Protein AF-A0A2U3BC05-F1 (afdb_monomer_lite)

pLDDT: mean 83.93, std 14.95, range [38.31, 96.31]

Radius of gyration: 16.84 Å; chains: 1; bounding box: 31×33×59 Å

Secondary structure (DSSP, 8-state):
-----HHHHHHHHHHHHHHHHHHHHHHHHHHHHHHIIIII--HHHHHHHHHHHHHHTT-SS---HHHHHHTTHHHHHHHHHHTT-HHHHHHHHHHHHTT-

Structure (mmCIF, N/CA/C/O backbone):
data_AF-A0A2U3BC05-F1
#
_entry.id   AF-A0A2U3BC05-F1
#
loop_
_atom_site.group_PDB
_atom_site.id
_atom_site.type_symbol
_atom_site.label_atom_id
_atom_site.label_alt_id
_atom_site.label_comp_id
_atom_site.label_asym_id
_atom_site.label_entity_id
_atom_site.label_seq_id
_atom_site.pdbx_PDB_ins_code
_atom_site.Cartn_x
_atom_site.Cartn_y
_atom_site.Cartn_z
_atom_site.occupancy
_atom_site.B_iso_or_equiv
_atom_site.auth_seq_id
_atom_site.auth_comp_id
_atom_site.auth_asym_id
_atom_site.auth_atom_id
_atom_site.pdbx_PDB_model_num
ATOM 1 N N . MET A 1 1 ? 0.362 -23.581 -45.652 1.00 38.31 1 MET A N 1
ATOM 2 C CA . MET A 1 1 ? 1.208 -23.904 -44.485 1.00 38.31 1 MET A CA 1
ATOM 3 C C . MET A 1 1 ? 1.647 -22.587 -43.857 1.00 38.31 1 MET A C 1
ATOM 5 O O . MET A 1 1 ? 2.593 -21.985 -44.340 1.00 38.31 1 MET A O 1
ATOM 9 N N . GLY A 1 2 ? 0.896 -22.072 -42.884 1.00 47.66 2 GLY A N 1
ATOM 10 C CA . GLY A 1 2 ? 1.316 -20.916 -42.089 1.00 47.66 2 GLY A CA 1
ATOM 11 C C . GLY A 1 2 ? 1.863 -21.443 -40.773 1.00 47.66 2 GLY A C 1
ATOM 12 O O . GLY A 1 2 ? 1.099 -22.002 -39.993 1.00 47.66 2 GLY A O 1
ATOM 13 N N . SER A 1 3 ? 3.175 -21.349 -40.566 1.00 48.12 3 SER A N 1
ATOM 14 C CA . SER A 1 3 ? 3.774 -21.633 -39.262 1.00 48.12 3 SER A CA 1
ATOM 15 C C . SER A 1 3 ? 3.323 -20.528 -38.311 1.00 48.12 3 SER A C 1
ATOM 17 O O . SER A 1 3 ? 3.776 -19.394 -38.434 1.00 48.12 3 SER A O 1
ATOM 19 N N . VAL A 1 4 ? 2.385 -20.836 -37.415 1.00 57.19 4 VAL A N 1
ATOM 20 C CA . VAL A 1 4 ? 2.051 -19.952 -36.296 1.00 57.19 4 VAL A CA 1
ATOM 21 C C . VAL A 1 4 ? 3.216 -20.041 -35.319 1.00 57.19 4 VAL A C 1
ATOM 23 O O . VAL A 1 4 ? 3.547 -21.122 -34.833 1.00 57.19 4 VAL A O 1
ATOM 26 N N . ASP A 1 5 ? 3.895 -18.921 -35.097 1.00 54.44 5 ASP A N 1
ATOM 27 C CA . ASP A 1 5 ? 5.056 -18.850 -34.217 1.00 54.44 5 ASP A CA 1
ATOM 28 C C . ASP A 1 5 ? 4.582 -18.793 -32.754 1.00 54.44 5 ASP A C 1
ATOM 30 O O . ASP A 1 5 ? 4.402 -17.732 -32.157 1.00 54.44 5 ASP A O 1
ATOM 34 N N . TYR A 1 6 ? 4.303 -19.968 -32.181 1.00 53.84 6 TYR A N 1
ATOM 35 C CA . TYR A 1 6 ? 3.784 -20.126 -30.814 1.00 53.84 6 TYR A CA 1
ATOM 36 C C . TYR A 1 6 ? 4.709 -19.539 -29.732 1.00 53.84 6 TYR A C 1
ATOM 38 O O . TYR A 1 6 ? 4.258 -19.251 -28.623 1.00 53.84 6 TYR A O 1
ATOM 46 N N . ARG A 1 7 ? 5.999 -19.334 -30.036 1.00 55.25 7 ARG A N 1
ATOM 47 C CA . ARG A 1 7 ? 6.968 -18.739 -29.100 1.00 55.25 7 ARG A CA 1
ATOM 48 C C . ARG A 1 7 ? 6.679 -17.274 -28.811 1.00 55.25 7 ARG A C 1
ATOM 50 O O . ARG A 1 7 ? 6.850 -16.839 -27.678 1.00 55.25 7 ARG A O 1
ATOM 57 N N . THR A 1 8 ? 6.219 -16.538 -29.812 1.00 58.41 8 THR A N 1
ATOM 58 C CA . THR A 1 8 ? 5.966 -15.105 -29.694 1.00 58.41 8 THR A CA 1
ATOM 59 C C . THR A 1 8 ? 4.686 -14.848 -28.893 1.00 58.41 8 THR A C 1
ATOM 61 O O . THR A 1 8 ? 4.698 -14.028 -27.983 1.00 58.41 8 THR A O 1
ATOM 64 N N . SER A 1 9 ? 3.626 -15.633 -29.127 1.00 58.03 9 SER A N 1
ATOM 65 C CA . SER A 1 9 ? 2.358 -15.531 -28.380 1.00 58.03 9 SER A CA 1
ATOM 66 C C . SER A 1 9 ? 2.538 -15.783 -26.876 1.00 58.03 9 SER A C 1
ATOM 68 O O . SER A 1 9 ? 2.052 -15.007 -26.062 1.00 58.03 9 SER A O 1
ATOM 70 N N . SER A 1 10 ? 3.323 -16.802 -26.505 1.00 61.00 10 SER A N 1
ATOM 71 C CA . SER A 1 10 ? 3.566 -17.150 -25.097 1.00 61.00 10 SER A CA 1
ATOM 72 C C . SER A 1 10 ? 4.399 -16.108 -24.336 1.00 61.00 10 SER A C 1
ATOM 74 O O . SER A 1 10 ? 4.226 -15.951 -23.130 1.00 61.00 10 SER A O 1
ATOM 76 N N . LEU A 1 11 ? 5.316 -15.409 -25.013 1.00 62.72 11 LEU A N 1
ATOM 77 C CA . LEU A 1 11 ? 6.099 -14.317 -24.422 1.00 62.72 11 LEU A CA 1
ATOM 78 C C . LEU A 1 11 ? 5.248 -13.059 -24.217 1.00 62.72 11 LEU A C 1
ATOM 80 O O . LEU A 1 11 ? 5.374 -12.411 -23.183 1.00 62.72 11 LEU A O 1
ATOM 84 N N . PHE A 1 12 ? 4.369 -12.742 -25.171 1.00 61.53 12 PHE A N 1
ATOM 85 C CA . PHE A 1 12 ? 3.441 -11.619 -25.046 1.00 61.53 12 PHE A CA 1
ATOM 86 C C . PHE A 1 12 ? 2.449 -11.817 -23.901 1.00 61.53 12 PHE A C 1
ATOM 88 O O . PHE A 1 12 ? 2.311 -10.922 -23.076 1.00 61.53 12 PHE A O 1
ATOM 95 N N . GLU A 1 13 ? 1.841 -13.000 -23.795 1.00 63.28 13 GLU A N 1
ATOM 96 C CA . GLU A 1 13 ? 0.928 -13.309 -22.691 1.00 63.28 13 GLU A CA 1
ATOM 97 C C . GLU A 1 13 ? 1.647 -13.206 -21.341 1.00 63.28 13 GLU A C 1
ATOM 99 O O . GLU A 1 13 ? 1.171 -12.509 -20.453 1.00 63.28 13 GLU A O 1
ATOM 104 N N . LYS A 1 14 ? 2.831 -13.818 -21.189 1.00 62.59 14 LYS A N 1
ATOM 105 C CA . LYS A 1 14 ? 3.597 -13.766 -19.930 1.00 62.59 14 LYS A CA 1
ATOM 106 C C . LYS A 1 14 ? 3.959 -12.347 -19.494 1.00 62.59 14 LYS A C 1
ATOM 108 O O . LYS A 1 14 ? 3.859 -12.052 -18.308 1.00 62.59 14 LYS A O 1
ATOM 113 N N . ASN A 1 15 ? 4.360 -11.490 -20.431 1.00 67.50 15 ASN A N 1
ATOM 114 C CA . ASN A 1 15 ? 4.675 -10.097 -20.122 1.00 67.50 15 ASN A CA 1
ATOM 115 C C . ASN A 1 15 ? 3.415 -9.320 -19.717 1.00 67.50 15 ASN A C 1
ATOM 117 O O . ASN A 1 15 ? 3.453 -8.574 -18.749 1.00 67.50 15 ASN A O 1
ATOM 121 N N . GLU 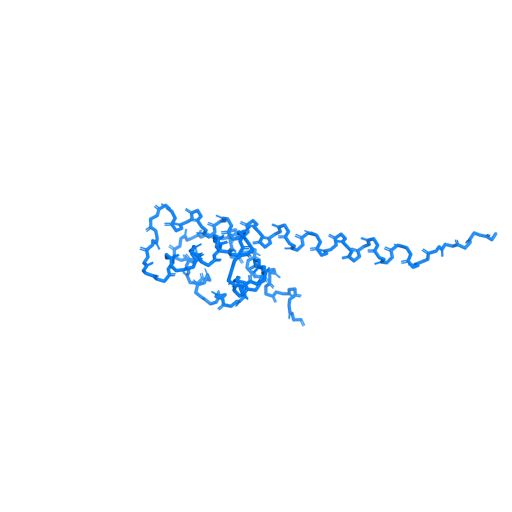A 1 16 ? 2.284 -9.549 -20.391 1.00 65.25 16 GLU A N 1
ATOM 122 C CA . GLU A 1 16 ? 1.009 -8.904 -20.054 1.00 65.25 16 GLU A CA 1
ATOM 123 C C . GLU A 1 16 ? 0.486 -9.324 -18.670 1.00 65.25 16 GLU A C 1
ATOM 125 O O . GLU A 1 16 ? -0.058 -8.499 -17.940 1.00 65.25 16 GLU A O 1
ATOM 130 N N . TYR A 1 17 ? 0.666 -10.593 -18.286 1.00 61.34 17 TYR A N 1
ATOM 131 C CA . TYR A 1 17 ? 0.365 -11.057 -16.928 1.00 61.34 17 TYR A CA 1
ATOM 132 C C . TYR A 1 17 ? 1.255 -10.359 -15.894 1.00 61.34 17 TYR A C 1
ATOM 134 O O . TYR A 1 17 ? 0.738 -9.726 -14.980 1.00 61.34 17 TYR A O 1
ATOM 142 N N . GLN A 1 18 ? 2.574 -10.375 -16.095 1.00 68.75 18 GLN A N 1
ATOM 143 C CA . GLN A 1 18 ? 3.522 -9.780 -15.153 1.00 68.75 18 GLN A CA 1
ATOM 144 C C . GLN A 1 18 ? 3.346 -8.255 -15.002 1.00 68.75 18 GLN A C 1
ATOM 146 O O . GLN A 1 18 ? 3.519 -7.714 -13.908 1.00 68.75 18 GLN A O 1
ATOM 151 N N . ASP A 1 19 ? 2.976 -7.559 -16.081 1.00 73.94 19 ASP A N 1
ATOM 152 C CA . ASP A 1 19 ? 2.68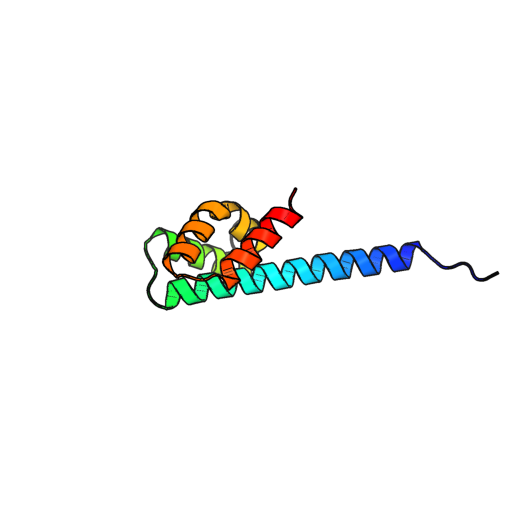8 -6.123 -16.053 1.00 73.94 19 ASP A CA 1
ATOM 153 C C . ASP A 1 19 ? 1.395 -5.813 -15.279 1.00 73.94 19 ASP A C 1
ATOM 155 O O . ASP A 1 19 ? 1.368 -4.860 -14.495 1.00 73.94 19 ASP A O 1
ATOM 159 N N . ARG A 1 20 ? 0.347 -6.638 -15.433 1.00 74.62 20 ARG A N 1
ATOM 160 C CA . ARG A 1 20 ? -0.905 -6.494 -14.670 1.00 74.62 20 ARG A CA 1
ATOM 161 C C . ARG A 1 20 ? -0.708 -6.729 -13.179 1.00 74.62 20 ARG A C 1
ATOM 163 O O . ARG A 1 20 ? -1.231 -5.956 -12.379 1.00 74.62 20 ARG A O 1
ATOM 170 N N . ASP A 1 21 ? 0.056 -7.749 -12.808 1.00 81.62 21 ASP A N 1
ATOM 171 C CA . ASP A 1 21 ? 0.315 -8.060 -11.400 1.00 81.62 21 ASP A CA 1
ATOM 172 C C . ASP A 1 21 ? 1.068 -6.901 -10.739 1.00 81.62 21 ASP A C 1
ATOM 174 O O . ASP A 1 21 ? 0.745 -6.467 -9.633 1.00 81.62 21 ASP A O 1
ATOM 178 N N . LYS A 1 22 ? 2.038 -6.316 -11.451 1.00 85.50 22 LYS A N 1
ATOM 179 C CA . LYS A 1 22 ? 2.761 -5.134 -10.978 1.00 85.50 22 LYS A CA 1
ATOM 180 C C . LYS A 1 22 ? 1.841 -3.929 -10.770 1.00 85.50 22 LYS A C 1
ATOM 182 O O . LYS A 1 22 ? 1.972 -3.252 -9.753 1.00 85.50 22 LYS A O 1
ATOM 187 N N . GLU A 1 23 ? 0.929 -3.658 -11.703 1.00 89.19 23 GLU A N 1
ATOM 188 C CA . GLU A 1 23 ? -0.037 -2.559 -11.578 1.00 89.19 23 GLU A CA 1
ATOM 189 C C . GLU A 1 23 ? -0.958 -2.751 -10.364 1.00 89.19 23 GLU A C 1
ATOM 191 O O . GLU A 1 23 ? -1.119 -1.829 -9.565 1.00 89.19 23 GLU A O 1
ATOM 196 N N . GLN A 1 24 ? -1.486 -3.962 -10.166 1.00 88.88 24 GLN A N 1
ATOM 197 C CA . GLN A 1 24 ? -2.341 -4.286 -9.017 1.00 88.88 24 GLN A CA 1
ATOM 198 C C . GLN A 1 24 ? -1.595 -4.174 -7.682 1.00 88.88 24 GLN A C 1
ATOM 200 O O . GLN A 1 24 ? -2.144 -3.658 -6.706 1.00 88.88 24 GLN A O 1
ATOM 205 N N . ASN A 1 25 ? -0.331 -4.604 -7.637 1.00 91.75 25 ASN A N 1
ATOM 206 C CA . ASN A 1 25 ? 0.519 -4.457 -6.457 1.00 91.75 25 ASN A CA 1
ATOM 207 C C . ASN A 1 25 ? 0.752 -2.977 -6.106 1.00 91.75 25 ASN A C 1
ATOM 209 O O . ASN A 1 25 ? 0.683 -2.596 -4.938 1.00 91.75 25 ASN A O 1
ATOM 213 N N . GLU A 1 26 ? 0.994 -2.118 -7.097 1.00 93.81 26 GLU A N 1
ATOM 214 C CA . GLU A 1 26 ? 1.134 -0.676 -6.857 1.00 93.81 26 GLU A CA 1
ATOM 215 C C . GLU A 1 26 ? -0.196 -0.030 -6.430 1.00 93.81 26 GLU A C 1
ATOM 217 O O . GLU A 1 26 ? -0.198 0.774 -5.496 1.00 93.81 26 GLU A O 1
ATOM 222 N N . GLU A 1 27 ? -1.332 -0.423 -7.022 1.00 92.88 27 GLU A N 1
ATOM 223 C CA . GLU A 1 27 ? -2.665 0.049 -6.607 1.00 92.88 27 GLU A CA 1
ATOM 224 C C . GLU A 1 27 ? -2.950 -0.310 -5.142 1.00 92.88 27 GLU A C 1
ATOM 226 O O . GLU A 1 27 ? -3.412 0.522 -4.351 1.00 92.88 27 GLU A O 1
ATOM 231 N N . MET A 1 28 ? -2.648 -1.549 -4.758 1.00 93.75 28 MET A N 1
ATOM 232 C CA . MET A 1 28 ? -2.823 -2.010 -3.390 1.00 93.75 28 MET A CA 1
ATOM 233 C C . MET A 1 28 ? -1.920 -1.247 -2.413 1.00 93.75 28 MET A C 1
ATOM 235 O O . MET A 1 28 ? -2.372 -0.837 -1.339 1.00 93.75 28 MET A O 1
ATOM 239 N N . LEU A 1 29 ? -0.663 -1.009 -2.792 1.00 95.56 29 LEU A N 1
ATOM 240 C CA . LEU A 1 29 ? 0.266 -0.212 -2.000 1.00 95.56 29 LEU A CA 1
ATOM 241 C C . LEU A 1 29 ? -0.247 1.224 -1.802 1.00 95.56 29 LEU A C 1
ATOM 243 O O . LEU A 1 29 ? -0.259 1.716 -0.672 1.00 95.56 29 LEU A O 1
ATOM 247 N N . ASP A 1 30 ? -0.735 1.874 -2.859 1.00 95.69 30 ASP A N 1
ATOM 248 C CA . ASP A 1 30 ? -1.301 3.226 -2.785 1.00 95.69 30 ASP A CA 1
ATOM 249 C C . ASP A 1 30 ? -2.554 3.287 -1.902 1.00 95.69 30 ASP A C 1
ATOM 251 O O . ASP A 1 30 ? -2.732 4.235 -1.130 1.00 95.69 30 ASP A O 1
ATOM 255 N N . ARG A 1 31 ? -3.408 2.260 -1.954 1.00 94.19 31 ARG A N 1
ATOM 256 C CA . ARG A 1 31 ? -4.583 2.141 -1.080 1.00 94.19 31 ARG A CA 1
ATOM 257 C C . ARG A 1 31 ? -4.192 2.074 0.394 1.00 94.19 31 ARG A C 1
ATOM 259 O O . ARG A 1 31 ? -4.768 2.801 1.204 1.00 94.19 31 ARG A O 1
ATOM 266 N N . ILE A 1 32 ? -3.200 1.252 0.738 1.00 94.19 32 ILE A N 1
ATOM 267 C CA . ILE A 1 32 ? -2.689 1.146 2.113 1.00 94.19 32 ILE A CA 1
ATOM 268 C C . ILE A 1 32 ? -2.118 2.492 2.565 1.00 94.19 32 ILE A C 1
ATOM 270 O O . ILE A 1 32 ? -2.499 2.985 3.626 1.00 94.19 32 ILE A O 1
ATOM 274 N N . ILE A 1 33 ? -1.272 3.128 1.746 1.00 95.06 33 ILE A N 1
ATOM 275 C CA . ILE A 1 33 ? -0.700 4.449 2.050 1.00 95.06 33 ILE A CA 1
ATOM 276 C C . ILE A 1 33 ? -1.811 5.484 2.280 1.00 95.06 33 ILE A C 1
ATOM 278 O O . ILE A 1 33 ? -1.755 6.232 3.254 1.00 95.06 33 ILE A O 1
ATOM 282 N N . SER A 1 34 ? -2.864 5.474 1.456 1.00 94.06 34 SER A N 1
ATOM 283 C CA . SER A 1 34 ? -4.004 6.383 1.609 1.00 94.06 34 SER A CA 1
ATOM 284 C C . SER A 1 34 ? -4.720 6.221 2.952 1.00 94.06 34 SER A C 1
ATOM 286 O O . SER A 1 34 ? -5.115 7.219 3.556 1.00 94.06 34 SER A O 1
ATOM 288 N N . HIS A 1 35 ? -4.898 4.990 3.437 1.00 92.50 35 HIS A N 1
ATOM 289 C CA . HIS A 1 35 ? -5.479 4.743 4.762 1.00 92.50 35 HIS A CA 1
ATOM 290 C C . HIS A 1 35 ? -4.556 5.202 5.888 1.00 92.50 35 HIS A C 1
ATOM 292 O O . HIS A 1 35 ? -5.024 5.826 6.840 1.00 92.50 35 HIS A O 1
ATOM 298 N N . ILE A 1 36 ? -3.246 4.963 5.761 1.00 93.44 36 ILE A N 1
ATOM 299 C CA . ILE A 1 36 ? -2.259 5.434 6.742 1.00 93.44 36 ILE A CA 1
ATOM 300 C C . ILE A 1 36 ? -2.336 6.963 6.862 1.00 93.44 36 ILE A C 1
ATOM 302 O O . ILE A 1 36 ? -2.467 7.481 7.974 1.00 93.44 36 ILE A O 1
ATOM 306 N N . ASP A 1 37 ? -2.363 7.671 5.728 1.00 91.25 37 ASP A N 1
ATOM 307 C CA . ASP A 1 37 ? -2.456 9.136 5.663 1.00 91.25 37 ASP A CA 1
ATOM 308 C C . ASP A 1 37 ? -3.763 9.696 6.246 1.00 91.25 37 ASP A C 1
ATOM 310 O O . ASP A 1 37 ? -3.782 10.806 6.780 1.00 91.25 37 ASP A O 1
ATOM 314 N N . LYS A 1 38 ? -4.867 8.943 6.161 1.00 88.00 38 LYS A N 1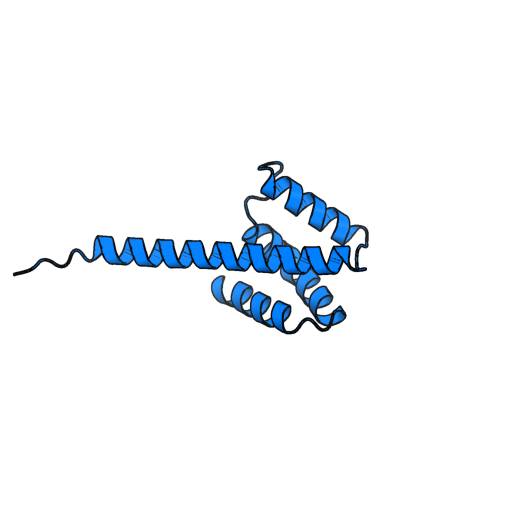
ATOM 315 C CA . LYS A 1 38 ? -6.200 9.380 6.612 1.00 88.00 38 LYS A CA 1
ATOM 316 C C . LYS A 1 38 ? -6.445 9.236 8.114 1.00 88.00 38 LYS A C 1
ATOM 318 O O . LYS A 1 38 ? -7.450 9.756 8.597 1.00 88.00 38 LYS A O 1
ATOM 323 N N . GLY A 1 39 ? -5.554 8.586 8.860 1.00 70.62 39 GLY A N 1
ATOM 324 C CA . GLY A 1 39 ? -5.680 8.518 10.321 1.00 70.62 39 GLY A CA 1
ATOM 325 C C . GLY A 1 39 ? -5.149 7.252 10.984 1.00 70.62 39 GLY A C 1
ATOM 326 O O . GLY A 1 39 ? -5.621 6.915 12.067 1.00 70.62 39 GLY A O 1
ATOM 327 N N . GLY A 1 40 ? -4.190 6.555 10.367 1.00 66.12 40 GLY A N 1
ATOM 328 C CA . GLY A 1 40 ? -3.781 5.211 10.787 1.00 66.12 40 GLY A CA 1
ATOM 329 C C . GLY A 1 40 ? -2.304 5.035 11.133 1.00 66.12 40 GLY A C 1
ATOM 330 O O . GLY A 1 40 ? -1.838 3.900 11.165 1.00 66.12 40 GLY A O 1
ATOM 331 N N . ALA A 1 41 ? -1.530 6.097 11.356 1.00 64.50 41 ALA A N 1
ATOM 332 C CA . ALA A 1 41 ? -0.084 5.935 11.460 1.00 64.50 41 ALA A CA 1
ATOM 333 C C . ALA A 1 41 ? 0.404 5.738 12.907 1.00 64.50 41 ALA A C 1
ATOM 335 O O . ALA A 1 41 ? 0.645 6.681 13.660 1.00 64.50 41 ALA A O 1
ATOM 336 N N . ASN A 1 42 ? 0.559 4.473 13.305 1.00 85.12 42 ASN A N 1
ATOM 337 C CA . ASN A 1 42 ? 1.456 4.107 14.401 1.00 85.12 42 ASN A CA 1
ATOM 338 C C . ASN A 1 42 ? 2.900 3.984 13.865 1.00 85.12 42 ASN A C 1
ATOM 340 O O . ASN A 1 42 ? 3.138 4.034 12.659 1.00 85.12 42 ASN A O 1
ATOM 344 N N . ALA A 1 43 ? 3.878 3.786 14.753 1.00 92.88 43 ALA A N 1
ATOM 345 C CA . ALA A 1 43 ? 5.287 3.703 14.355 1.00 92.88 43 ALA A CA 1
ATOM 346 C C . ALA A 1 43 ? 5.579 2.605 13.309 1.00 92.88 43 ALA A C 1
ATOM 348 O O . ALA A 1 43 ? 6.515 2.748 12.526 1.00 92.88 43 ALA A O 1
ATOM 349 N N . PHE A 1 44 ? 4.787 1.529 13.278 1.00 93.69 44 PHE A N 1
ATOM 350 C CA . PHE A 1 44 ? 4.918 0.479 12.269 1.00 93.69 44 PHE A CA 1
ATOM 351 C C . PHE A 1 44 ? 4.501 0.984 10.882 1.00 93.69 44 PHE A C 1
ATOM 353 O O . PHE A 1 44 ? 5.265 0.842 9.929 1.00 93.69 44 PHE A O 1
ATOM 360 N N . TRP A 1 45 ? 3.337 1.629 10.767 1.00 94.50 45 TRP A N 1
ATOM 361 C CA . TRP A 1 45 ? 2.837 2.140 9.487 1.00 94.50 45 TRP A CA 1
ATOM 362 C C . TRP A 1 45 ? 3.668 3.301 8.932 1.00 94.50 45 TRP A C 1
ATOM 364 O O . TRP A 1 45 ? 3.839 3.401 7.718 1.00 94.50 45 TRP A O 1
ATOM 374 N N . GLU A 1 46 ? 4.284 4.110 9.797 1.00 93.88 46 GLU A N 1
ATOM 375 C CA . GLU A 1 46 ? 5.273 5.109 9.367 1.00 93.88 46 GLU A CA 1
ATOM 376 C C . GLU A 1 46 ? 6.522 4.456 8.757 1.00 93.88 46 GLU A C 1
ATOM 378 O O . GLU A 1 46 ? 6.994 4.858 7.692 1.00 93.88 46 GLU A O 1
ATOM 383 N N . GLN A 1 47 ? 7.036 3.389 9.378 1.00 94.50 47 GLN A N 1
ATOM 384 C CA . GLN A 1 47 ? 8.153 2.626 8.811 1.00 94.50 47 GLN A CA 1
ATOM 385 C C . GLN A 1 47 ? 7.765 1.920 7.509 1.00 94.50 47 GLN A C 1
ATOM 387 O O . GLN A 1 47 ? 8.587 1.826 6.597 1.00 94.50 47 GLN A O 1
ATOM 392 N N . PHE A 1 48 ? 6.531 1.424 7.407 1.00 95.81 48 PHE A N 1
ATOM 393 C CA . PHE A 1 48 ? 6.012 0.826 6.181 1.00 95.81 48 PHE A CA 1
ATOM 394 C C . PHE A 1 48 ? 6.007 1.844 5.031 1.00 95.81 48 PHE A C 1
ATOM 396 O O . PHE A 1 48 ? 6.572 1.568 3.973 1.00 95.81 48 PHE A O 1
ATOM 403 N N . LYS A 1 49 ? 5.469 3.050 5.260 1.00 95.12 49 LYS A N 1
ATOM 404 C CA . LYS A 1 49 ? 5.511 4.147 4.281 1.00 95.12 49 LYS A CA 1
ATOM 405 C C . LYS A 1 49 ? 6.935 4.510 3.882 1.00 95.12 49 LYS A C 1
ATOM 407 O O . LYS A 1 49 ? 7.229 4.604 2.695 1.00 95.12 49 LYS A O 1
ATOM 412 N N . GLN A 1 50 ? 7.838 4.638 4.853 1.00 95.12 50 GLN A N 1
ATOM 413 C CA . GLN A 1 50 ? 9.235 4.953 4.567 1.00 95.12 50 GLN A CA 1
ATOM 414 C C . GLN A 1 50 ? 9.894 3.889 3.673 1.00 95.12 50 GLN A C 1
ATOM 416 O O . GLN A 1 50 ? 10.653 4.226 2.765 1.00 95.12 50 GLN A O 1
ATOM 421 N N . LYS A 1 51 ? 9.600 2.601 3.892 1.00 95.94 51 LYS A N 1
ATOM 422 C CA . LYS A 1 51 ? 10.083 1.516 3.022 1.00 95.94 51 LYS A CA 1
ATOM 423 C C . LYS A 1 51 ? 9.500 1.614 1.612 1.00 95.94 51 LYS A C 1
ATOM 425 O O . LYS A 1 51 ? 10.243 1.410 0.657 1.00 95.94 51 LYS A O 1
ATOM 430 N N . ALA A 1 52 ? 8.217 1.953 1.478 1.00 96.31 52 ALA A N 1
ATOM 431 C CA . ALA A 1 52 ? 7.576 2.165 0.180 1.00 96.31 52 ALA A CA 1
ATOM 432 C C . ALA A 1 52 ? 8.211 3.337 -0.592 1.00 96.31 52 ALA A C 1
ATOM 434 O O . ALA A 1 52 ? 8.495 3.219 -1.784 1.00 96.31 52 ALA A O 1
ATOM 435 N N . GLU A 1 53 ? 8.500 4.447 0.090 1.00 95.94 53 GLU A N 1
ATOM 436 C CA . GLU A 1 53 ? 9.192 5.603 -0.493 1.00 95.94 53 GLU A CA 1
ATOM 437 C C . GLU A 1 53 ? 10.616 5.254 -0.939 1.00 95.94 53 GLU A C 1
ATOM 439 O O . GLU A 1 53 ? 11.009 5.574 -2.061 1.00 95.94 53 GLU A O 1
ATOM 444 N N . GLN A 1 54 ? 11.381 4.559 -0.089 1.00 95.62 54 GLN A N 1
ATOM 445 C CA . GLN A 1 54 ? 12.732 4.098 -0.420 1.00 95.62 54 GLN A CA 1
ATOM 446 C C . GLN A 1 54 ? 12.716 3.173 -1.639 1.00 95.62 54 GLN A C 1
ATOM 448 O O . GLN A 1 54 ? 13.454 3.413 -2.591 1.00 95.62 54 GLN A O 1
ATOM 453 N N . MET A 1 55 ? 11.822 2.184 -1.653 1.00 95.25 55 MET A N 1
ATOM 454 C CA . MET A 1 55 ? 11.625 1.270 -2.777 1.00 95.25 55 MET A CA 1
ATOM 455 C C . MET A 1 55 ? 11.343 2.030 -4.082 1.00 95.25 55 MET A C 1
ATOM 457 O O . MET A 1 55 ? 12.046 1.828 -5.070 1.00 95.25 55 MET A O 1
ATOM 461 N N . ARG A 1 56 ? 10.383 2.968 -4.084 1.00 94.44 56 ARG A N 1
ATOM 462 C CA . ARG A 1 56 ? 10.053 3.794 -5.265 1.00 94.44 56 ARG A CA 1
ATOM 463 C C . ARG A 1 56 ? 11.215 4.682 -5.716 1.00 94.44 56 ARG A C 1
ATOM 465 O O . ARG A 1 56 ? 11.372 4.935 -6.909 1.00 94.44 56 ARG A O 1
ATOM 472 N N . ALA A 1 57 ? 12.056 5.125 -4.784 1.00 94.38 57 ALA A N 1
ATOM 473 C CA . ALA A 1 57 ? 13.280 5.867 -5.075 1.00 94.38 57 ALA A CA 1
ATOM 474 C C . ALA A 1 57 ? 14.454 4.976 -5.536 1.00 94.38 57 ALA A C 1
ATOM 476 O O . ALA A 1 57 ? 15.542 5.500 -5.783 1.00 94.38 57 ALA A O 1
ATOM 477 N N . ASN A 1 58 ? 14.261 3.656 -5.659 1.00 91.38 58 ASN A N 1
ATOM 478 C CA . ASN A 1 58 ? 15.317 2.661 -5.879 1.00 91.38 58 ASN A CA 1
ATOM 479 C C . ASN A 1 58 ? 16.425 2.729 -4.810 1.00 91.38 58 ASN A C 1
ATOM 481 O O . ASN A 1 58 ? 17.619 2.634 -5.101 1.00 91.38 58 ASN A O 1
ATOM 485 N N . GLN A 1 59 ? 16.020 2.935 -3.559 1.00 90.12 59 GLN A N 1
ATOM 486 C CA . GLN A 1 59 ? 16.865 2.980 -2.372 1.00 90.12 59 GLN A CA 1
ATOM 487 C C . GLN A 1 59 ? 16.482 1.842 -1.415 1.00 90.12 59 GLN A C 1
ATOM 489 O O . GLN A 1 59 ? 15.325 1.448 -1.311 1.00 90.12 59 GLN A O 1
ATOM 494 N N . GLY A 1 60 ? 17.455 1.324 -0.664 1.00 86.69 60 GLY A N 1
ATOM 495 C CA . GLY A 1 60 ? 17.214 0.242 0.295 1.00 86.69 60 GLY A CA 1
ATOM 496 C C . GLY A 1 60 ? 17.242 -1.158 -0.331 1.00 86.69 60 GLY A C 1
ATOM 497 O O . GLY A 1 60 ? 17.865 -1.372 -1.365 1.00 86.69 60 GLY A O 1
ATOM 498 N N . HIS A 1 61 ? 16.642 -2.131 0.362 1.00 88.88 61 HIS A N 1
ATOM 499 C CA . HIS A 1 61 ? 16.719 -3.565 0.030 1.00 88.88 61 HIS A CA 1
ATOM 500 C C . HIS A 1 61 ? 15.395 -4.165 -0.464 1.00 88.88 61 HIS A C 1
ATOM 502 O O . HIS A 1 61 ? 15.356 -5.347 -0.792 1.00 88.88 61 HIS A O 1
ATOM 508 N N . ILE A 1 62 ? 14.315 -3.381 -0.468 1.00 92.62 62 ILE A N 1
ATOM 509 C CA . ILE A 1 62 ? 12.993 -3.822 -0.914 1.00 92.62 62 ILE A CA 1
ATOM 510 C C . ILE A 1 62 ? 12.949 -3.693 -2.442 1.00 92.62 62 ILE A C 1
ATOM 512 O O . ILE A 1 62 ? 13.101 -2.574 -2.934 1.00 92.62 62 ILE A O 1
ATOM 516 N N . PRO A 1 63 ? 12.797 -4.800 -3.190 1.00 88.12 63 PRO A N 1
ATOM 517 C CA . PRO A 1 63 ? 12.932 -4.785 -4.644 1.00 88.12 63 PRO A CA 1
ATOM 518 C C . PRO A 1 63 ? 11.697 -4.227 -5.365 1.00 88.12 63 PRO A C 1
ATOM 520 O O . PRO A 1 63 ? 11.850 -3.576 -6.395 1.00 88.12 63 PRO A O 1
ATOM 523 N N . ASP A 1 64 ? 10.494 -4.479 -4.844 1.00 92.62 64 ASP A N 1
ATOM 524 C CA . ASP A 1 64 ? 9.225 -4.116 -5.475 1.00 92.62 64 ASP A CA 1
ATOM 525 C C . ASP A 1 64 ? 8.047 -4.137 -4.481 1.00 92.62 64 ASP A C 1
ATOM 527 O O . ASP A 1 64 ? 8.171 -4.570 -3.325 1.00 92.62 64 ASP A O 1
ATOM 531 N N . ALA A 1 65 ? 6.896 -3.627 -4.942 1.00 93.38 65 ALA A N 1
ATOM 532 C CA . ALA A 1 65 ? 5.670 -3.549 -4.155 1.00 93.38 65 ALA A CA 1
ATOM 533 C C . ALA A 1 65 ? 5.176 -4.936 -3.734 1.00 93.38 65 ALA A C 1
ATOM 535 O O . ALA A 1 65 ? 4.739 -5.097 -2.597 1.00 93.38 65 ALA A O 1
ATOM 536 N N . GLN A 1 66 ? 5.309 -5.943 -4.602 1.00 91.50 66 GLN A N 1
ATOM 537 C CA . GLN A 1 66 ? 4.922 -7.319 -4.303 1.00 91.50 66 GLN A CA 1
ATOM 538 C C . GLN A 1 66 ? 5.645 -7.820 -3.047 1.00 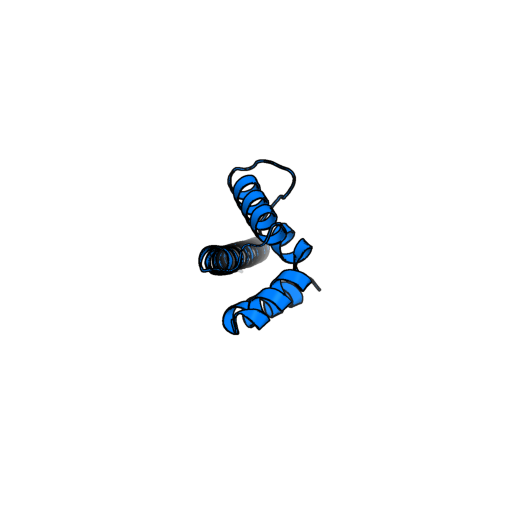91.50 66 GLN A C 1
ATOM 540 O O . GLN A 1 66 ? 5.009 -8.223 -2.074 1.00 91.50 66 GLN A O 1
ATOM 545 N N . TYR A 1 67 ? 6.973 -7.713 -3.007 1.00 92.00 67 TYR A N 1
ATOM 546 C CA . TYR A 1 67 ? 7.770 -8.105 -1.849 1.00 92.00 67 TYR A CA 1
ATOM 547 C C . TYR A 1 67 ? 7.354 -7.350 -0.580 1.00 92.00 67 TYR A C 1
ATOM 549 O O . TYR A 1 67 ? 7.242 -7.939 0.502 1.00 92.00 67 TYR A O 1
ATOM 557 N N . LEU A 1 68 ? 7.115 -6.040 -0.689 1.00 94.88 68 LEU A N 1
ATOM 558 C CA . LEU A 1 68 ? 6.707 -5.223 0.451 1.00 94.88 68 LEU A CA 1
ATOM 559 C C . LEU A 1 68 ? 5.332 -5.636 0.996 1.00 94.88 68 LEU A C 1
ATOM 561 O O . LEU A 1 68 ? 5.173 -5.754 2.211 1.00 94.88 68 LEU A O 1
ATOM 565 N N . LEU A 1 69 ? 4.363 -5.894 0.119 1.00 94.06 69 LEU A N 1
ATOM 566 C CA . LEU A 1 69 ? 3.021 -6.337 0.489 1.00 94.06 69 LEU A CA 1
ATOM 567 C C . LEU A 1 69 ? 3.055 -7.738 1.107 1.00 94.06 69 LEU A C 1
ATOM 569 O O . LEU A 1 69 ? 2.601 -7.914 2.237 1.00 94.06 69 LEU A O 1
ATOM 573 N N . HIS A 1 70 ? 3.684 -8.711 0.443 1.00 91.19 70 HIS A N 1
ATOM 574 C CA . HIS A 1 70 ? 3.769 -10.084 0.952 1.00 91.19 70 HIS A CA 1
ATOM 575 C C . HIS A 1 70 ? 4.484 -10.171 2.302 1.00 91.19 70 HIS A C 1
ATOM 577 O O . HIS A 1 70 ? 4.035 -10.889 3.193 1.00 91.19 70 HIS A O 1
ATOM 583 N N . SER A 1 71 ? 5.570 -9.416 2.498 1.00 92.50 71 SER A N 1
ATOM 584 C CA . SER A 1 71 ? 6.302 -9.418 3.775 1.00 92.50 71 SER A CA 1
ATOM 585 C C . SER A 1 71 ? 5.505 -8.832 4.949 1.00 92.50 71 SER A C 1
ATOM 587 O O . SER A 1 71 ? 5.914 -8.999 6.098 1.00 92.50 71 SER A O 1
ATOM 589 N N . ASN A 1 72 ? 4.367 -8.178 4.688 1.00 94.81 72 ASN A N 1
ATOM 590 C CA . ASN A 1 72 ? 3.509 -7.558 5.698 1.00 94.81 72 ASN A CA 1
ATOM 591 C C . ASN A 1 72 ? 2.039 -8.009 5.596 1.00 94.81 72 ASN A C 1
ATOM 593 O O . ASN A 1 72 ? 1.180 -7.391 6.220 1.00 94.81 72 ASN A O 1
ATOM 597 N N . VAL A 1 73 ? 1.744 -9.084 4.855 1.00 93.38 73 VAL A N 1
ATOM 598 C CA . VAL A 1 73 ? 0.376 -9.495 4.484 1.00 93.38 73 VAL A CA 1
ATOM 599 C C . VAL A 1 73 ? -0.577 -9.636 5.673 1.00 93.38 73 VAL A C 1
ATOM 601 O O . VAL A 1 73 ? -1.681 -9.098 5.640 1.00 93.38 73 VAL A O 1
ATOM 604 N N . TYR A 1 74 ? -0.125 -10.256 6.766 1.00 92.81 74 TYR A N 1
ATOM 605 C CA . TYR A 1 74 ? -0.929 -10.416 7.981 1.00 92.81 74 TYR A CA 1
ATOM 606 C C . TYR A 1 74 ? -1.326 -9.068 8.594 1.00 92.81 74 TYR A C 1
ATOM 608 O O . TYR A 1 74 ? -2.490 -8.845 8.909 1.00 92.81 74 TYR A O 1
ATOM 616 N N . TYR A 1 75 ? -0.374 -8.137 8.703 1.00 94.25 75 TYR A N 1
ATOM 617 C CA . TYR A 1 75 ? -0.636 -6.807 9.255 1.00 94.25 75 TYR A CA 1
ATOM 618 C C . TYR A 1 75 ? -1.513 -5.963 8.330 1.00 94.25 75 TYR A C 1
ATOM 620 O O . TYR A 1 75 ? -2.311 -5.157 8.799 1.00 94.25 75 TYR A O 1
ATOM 628 N N . ILE A 1 76 ? -1.365 -6.144 7.016 1.00 94.75 76 ILE A N 1
ATOM 629 C CA . ILE A 1 76 ? -2.185 -5.469 6.013 1.00 94.75 76 ILE A CA 1
ATOM 630 C C . ILE A 1 76 ? -3.633 -5.959 6.085 1.00 94.75 76 ILE A C 1
ATOM 632 O O . ILE A 1 76 ? -4.537 -5.128 6.049 1.00 94.75 76 ILE A O 1
ATOM 636 N N . ARG A 1 77 ? -3.869 -7.268 6.249 1.00 95.25 77 ARG A N 1
ATOM 637 C CA . ARG A 1 77 ? -5.220 -7.816 6.430 1.00 95.25 77 ARG A CA 1
ATOM 638 C C . ARG A 1 77 ? -5.909 -7.202 7.647 1.00 95.25 77 ARG A C 1
ATOM 640 O O . ARG A 1 77 ? -6.956 -6.580 7.483 1.00 95.25 77 ARG A O 1
ATOM 647 N N . ASP A 1 78 ? -5.275 -7.276 8.819 1.00 94.50 78 ASP A N 1
ATOM 648 C CA . ASP A 1 78 ? -5.806 -6.696 10.063 1.00 94.50 78 ASP A CA 1
ATOM 649 C C . ASP A 1 78 ? -6.130 -5.199 9.898 1.00 94.50 78 ASP A C 1
ATOM 651 O O . ASP A 1 78 ? -7.134 -4.686 10.399 1.00 94.50 78 ASP A O 1
ATOM 655 N N . PHE A 1 79 ? -5.275 -4.477 9.174 1.00 93.88 79 PHE A N 1
ATOM 656 C CA . PHE A 1 79 ? -5.442 -3.052 8.920 1.00 93.88 79 PHE A CA 1
ATOM 657 C C . PHE A 1 79 ? -6.619 -2.739 7.999 1.00 93.88 79 PHE A C 1
ATOM 659 O O . PHE A 1 79 ? -7.385 -1.819 8.290 1.00 93.88 79 PHE A O 1
ATOM 666 N N . LEU A 1 80 ? -6.791 -3.500 6.920 1.00 94.25 80 LEU A N 1
ATOM 667 C CA . LEU A 1 80 ? -7.914 -3.342 5.999 1.00 94.25 80 LEU A CA 1
ATOM 668 C C . LEU A 1 80 ? -9.243 -3.708 6.671 1.00 94.25 80 LEU A C 1
ATOM 670 O O . LEU A 1 80 ? -10.219 -2.972 6.519 1.00 94.25 80 LEU A O 1
ATOM 674 N N . GLU A 1 81 ? -9.270 -4.771 7.480 1.00 94.69 81 GLU A N 1
ATOM 675 C CA . GLU A 1 81 ? -10.434 -5.149 8.291 1.00 94.69 81 GLU A CA 1
ATOM 676 C C . GLU A 1 81 ? -10.827 -4.031 9.265 1.00 94.69 81 GLU A C 1
ATOM 678 O O . GLU A 1 81 ? -11.991 -3.628 9.312 1.00 94.69 81 GLU A O 1
ATOM 683 N N . ALA A 1 82 ? -9.856 -3.449 9.980 1.00 92.44 82 ALA A N 1
ATOM 684 C CA . ALA A 1 82 ? -10.096 -2.328 10.891 1.00 92.44 82 ALA A CA 1
ATOM 685 C C . ALA A 1 82 ? -10.666 -1.080 10.184 1.00 92.44 82 ALA A C 1
ATOM 687 O O . ALA A 1 82 ? -11.411 -0.310 10.795 1.00 92.44 82 ALA A O 1
ATOM 688 N N . HIS A 1 83 ? -10.355 -0.894 8.897 1.00 91.50 83 HIS A N 1
ATOM 689 C CA . HIS A 1 83 ? -10.872 0.201 8.068 1.00 91.50 83 HIS A CA 1
ATOM 690 C C . HIS A 1 83 ? -12.137 -0.174 7.275 1.00 91.50 83 HIS A C 1
ATOM 692 O O . HIS A 1 83 ? -12.654 0.666 6.539 1.00 91.50 83 HIS A O 1
ATOM 698 N N . ASN A 1 84 ? -12.676 -1.389 7.453 1.00 94.06 84 ASN A N 1
ATOM 699 C CA . ASN A 1 84 ? -13.796 -1.938 6.677 1.00 94.06 84 ASN A CA 1
ATOM 700 C C . ASN A 1 84 ? -13.563 -1.853 5.155 1.00 94.06 84 ASN A C 1
ATOM 702 O O . ASN A 1 84 ? -14.492 -1.607 4.380 1.00 94.06 84 ASN A O 1
ATOM 706 N N . ASP A 1 85 ? -12.314 -2.022 4.719 1.00 93.94 85 ASP A N 1
ATOM 707 C CA . ASP A 1 85 ? -11.942 -1.913 3.315 1.00 93.94 85 ASP A CA 1
ATOM 708 C C . ASP A 1 85 ? -12.068 -3.256 2.589 1.00 93.94 85 ASP A C 1
ATOM 710 O O . ASP A 1 85 ? -11.082 -3.946 2.323 1.00 93.94 85 ASP A O 1
ATOM 714 N N . GLN A 1 86 ? 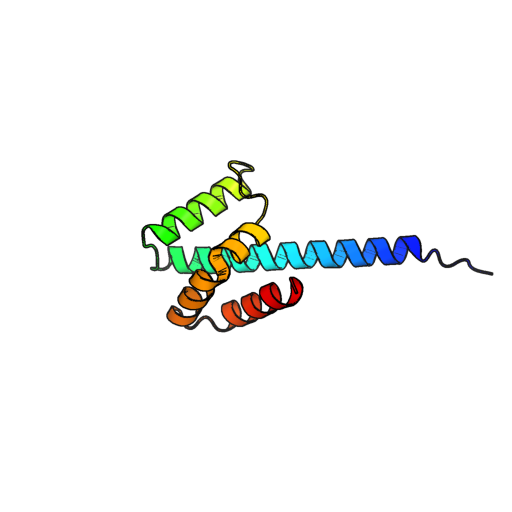-13.305 -3.606 2.230 1.00 94.81 86 GLN A N 1
ATOM 715 C CA . GLN A 1 86 ? -13.591 -4.852 1.519 1.00 94.81 86 GLN A CA 1
ATOM 716 C C . GLN A 1 86 ? -12.877 -4.939 0.165 1.00 94.81 86 GLN A C 1
ATOM 718 O O . GLN A 1 86 ? -12.395 -6.001 -0.207 1.00 94.81 86 GLN A O 1
ATOM 723 N N . GLN A 1 87 ? -12.754 -3.823 -0.557 1.00 92.31 87 GLN A N 1
ATOM 724 C CA . GLN A 1 87 ? -12.068 -3.825 -1.848 1.00 92.31 87 GLN A CA 1
ATOM 725 C C . GLN A 1 87 ? -10.571 -4.114 -1.683 1.00 92.31 87 GLN A C 1
ATOM 727 O O . GLN A 1 87 ? -9.987 -4.814 -2.505 1.00 92.31 87 GLN A O 1
ATOM 732 N N . GLY A 1 88 ? -9.946 -3.589 -0.626 1.00 92.56 88 GLY A N 1
ATOM 733 C CA . GLY A 1 88 ? -8.564 -3.919 -0.291 1.00 92.56 88 GLY A CA 1
ATOM 734 C C . GLY A 1 88 ? -8.389 -5.388 0.091 1.00 92.56 88 GLY A C 1
ATOM 735 O O . GLY A 1 88 ? -7.403 -5.997 -0.313 1.00 92.56 88 GLY A O 1
ATOM 736 N N . LEU A 1 89 ? -9.344 -5.968 0.825 1.00 94.81 89 LEU A N 1
ATOM 737 C CA . LEU A 1 89 ? -9.324 -7.393 1.174 1.00 94.81 89 LEU A CA 1
ATOM 738 C C . LEU A 1 89 ? -9.440 -8.283 -0.070 1.00 94.81 89 LEU A C 1
ATOM 740 O O . LEU A 1 89 ? -8.663 -9.219 -0.213 1.00 94.81 89 LEU A O 1
ATOM 744 N N . ASP A 1 90 ? -10.320 -7.940 -1.012 1.00 92.31 90 ASP A N 1
ATOM 745 C CA . ASP A 1 90 ? -10.473 -8.689 -2.265 1.00 92.31 90 ASP A CA 1
ATOM 746 C C . ASP A 1 90 ? -9.204 -8.622 -3.143 1.00 92.31 90 ASP A C 1
ATOM 748 O O . ASP A 1 90 ? -8.887 -9.569 -3.865 1.00 92.31 90 ASP A O 1
ATOM 752 N N . LEU A 1 91 ? -8.476 -7.497 -3.112 1.00 89.75 91 LEU A N 1
ATOM 753 C CA . LEU A 1 91 ? -7.170 -7.366 -3.771 1.00 89.75 91 LEU A CA 1
ATOM 754 C C . LEU A 1 91 ? -6.098 -8.199 -3.060 1.00 89.75 91 LEU A C 1
ATOM 756 O O . LEU A 1 91 ? -5.291 -8.845 -3.726 1.00 89.75 91 LEU A O 1
ATOM 760 N N . LEU A 1 92 ? -6.118 -8.223 -1.725 1.00 90.62 92 LEU A N 1
ATOM 761 C CA . LEU A 1 92 ? -5.182 -9.016 -0.936 1.00 90.62 92 LEU A CA 1
ATOM 762 C C . LEU A 1 92 ? -5.356 -10.517 -1.171 1.00 90.62 92 LEU A C 1
ATOM 764 O O . LEU A 1 92 ? -4.368 -11.222 -1.347 1.00 90.62 92 LEU A O 1
ATOM 768 N N . ASP A 1 93 ? -6.601 -10.993 -1.227 1.00 90.38 93 ASP A N 1
ATOM 769 C CA . ASP A 1 93 ? -6.916 -12.398 -1.495 1.00 90.38 93 ASP A CA 1
ATOM 770 C C . ASP A 1 93 ? -6.380 -12.841 -2.868 1.00 90.38 93 ASP A C 1
ATOM 772 O O . ASP A 1 93 ? -5.855 -13.948 -3.003 1.00 90.38 93 ASP A O 1
ATOM 776 N N . LYS A 1 94 ? -6.463 -11.971 -3.886 1.00 85.44 94 LYS A N 1
ATOM 777 C CA . LYS A 1 94 ? -5.887 -12.237 -5.216 1.00 85.44 94 LYS A CA 1
ATOM 778 C C . LYS A 1 94 ? -4.368 -12.344 -5.158 1.00 85.44 94 LYS A C 1
ATOM 780 O O . LYS A 1 94 ? -3.815 -13.336 -5.624 1.00 85.44 94 LYS A O 1
ATOM 785 N N . LEU A 1 95 ? -3.727 -11.373 -4.509 1.00 82.81 95 LEU A N 1
ATOM 786 C CA . LEU A 1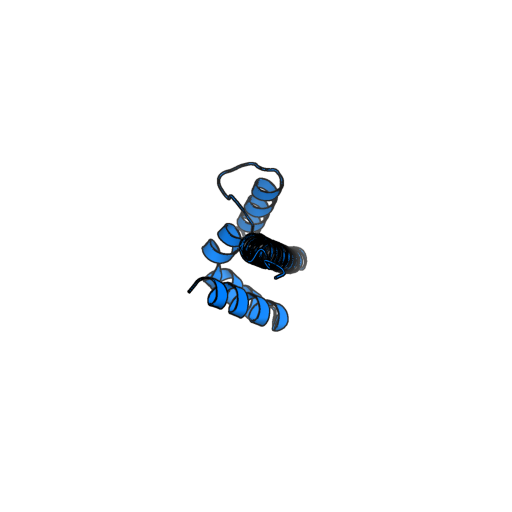 95 ? -2.279 -11.333 -4.309 1.00 82.81 95 LEU A CA 1
ATOM 787 C C . LEU A 1 95 ? -1.769 -12.595 -3.593 1.00 82.81 95 LEU A C 1
ATOM 789 O O . LEU A 1 95 ? -0.730 -13.142 -3.960 1.00 82.81 95 LEU A O 1
ATOM 793 N N . GLU A 1 96 ? -2.510 -13.099 -2.603 1.00 83.12 96 GLU A N 1
ATOM 794 C CA . GLU A 1 96 ? -2.198 -14.372 -1.946 1.00 83.12 96 GLU A CA 1
ATOM 795 C C . GLU A 1 96 ? -2.422 -15.577 -2.871 1.00 83.12 96 GLU A C 1
ATOM 797 O O . GLU A 1 96 ? -1.609 -16.500 -2.857 1.00 83.12 96 GLU A O 1
ATOM 802 N N . SER A 1 97 ? -3.472 -15.574 -3.698 1.00 80.12 97 SER A N 1
ATOM 803 C CA . SER A 1 97 ? -3.772 -16.680 -4.618 1.00 80.12 97 SER A CA 1
ATOM 804 C C . SER A 1 97 ? -2.788 -16.820 -5.783 1.00 80.12 97 SER A C 1
ATOM 806 O O . SER A 1 97 ? -2.569 -17.937 -6.242 1.00 80.12 97 SER A O 1
ATOM 808 N N . ASP A 1 98 ? -2.163 -15.725 -6.224 1.00 69.25 98 ASP A N 1
ATOM 809 C CA . ASP A 1 98 ? -1.224 -15.728 -7.355 1.00 69.25 98 ASP A CA 1
ATOM 810 C C . ASP A 1 98 ? 0.187 -16.226 -6.969 1.00 69.25 98 ASP A C 1
ATOM 812 O O . ASP A 1 98 ? 1.019 -16.495 -7.838 1.00 69.25 98 ASP A O 1
ATOM 816 N N . CYS A 1 99 ? 0.475 -16.376 -5.669 1.00 60.31 99 CYS A N 1
ATOM 817 C CA . CYS A 1 99 ? 1.785 -16.799 -5.154 1.00 60.31 99 CYS A CA 1
ATOM 818 C C . CYS A 1 99 ? 1.848 -18.246 -4.619 1.00 60.31 99 CYS A C 1
ATOM 820 O O . CYS A 1 99 ? 2.889 -18.635 -4.075 1.00 60.31 99 CYS A O 1
ATOM 822 N N . PHE A 1 100 ? 0.791 -19.048 -4.798 1.00 45.31 100 PHE A N 1
ATOM 823 C CA . PHE A 1 100 ? 0.727 -20.479 -4.448 1.00 45.31 100 PHE A CA 1
ATOM 824 C C . PHE A 1 100 ? 0.257 -21.346 -5.624 1.00 45.31 100 PHE A C 1
ATOM 826 O O . PHE A 1 100 ? 0.533 -22.569 -5.578 1.00 45.31 100 PHE A O 1
#

Organism: NCBI:txid2200953

Foldseek 3Di:
DDPDPVVVVVVVVVVVVVVVLQVLLVVLLVVLVVLCVVPNDDPVSVVLVVVVVCCVVVHDDQPGSLSSCVVCVVVQCVSCVVVVPVVSVVSSVVSVVVVD

Sequence (100 aa):
MGSVDYRTSSLFEKNEYQDRDKEQNEEMLDRIISHIDKGGANAFWEQFKQKAEQMRANQGHIPDAQYLLHSNVYYIRDFLEAHNDQQGLDLLDKLESDCF

InterPro domains:
  IPR024899 Nitrogen fixation-sustaining protein CowN [NF033689] (23-100)
  IPR024899 Nitrogen fixation-sustaining protein CowN [PF20543] (23-100)